Protein AF-I1MHX0-F1 (afdb_monomer_lite)

Organism: Glycine max (NCBI:txid3847)

Foldseek 3Di:
DQPPDDDDQDDDPDPVLVLLSVQLLQCLQVPPPRDGPDDDDPPPPCPRNVPSGDPVSSVVSNVNNVVVVCVPDPDPPVPVVVVVVVVVVVVVVVVVVVVVVVVVVVVVVDVVVPDPPPPPPPPDDDD

InterPro domains:
  IPR001471 AP2/ERF domain [PS51032] (1-39)
  IPR001471 AP2/ERF domain [SM00380] (1-45)
  IPR001471 AP2/ERF domain [cd00018] (3-41)
  IPR016177 DNA-binding domain superfamily [SSF54171] (3-41)
  IPR036955 AP2/ERF domain superfamily [G3DSA:3.30.730.10] (1-40)
  IPR050913 AP2/ERF ethylene-responsive transcription factor [PTHR31194] (3-83)

Structure (mmCIF, N/CA/C/O backbone):
data_AF-I1MHX0-F1
#
_entry.id   AF-I1MHX0-F1
#
loop_
_atom_site.group_PDB
_atom_site.id
_atom_site.type_symbol
_atom_site.label_atom_id
_atom_site.label_alt_id
_atom_site.label_comp_id
_atom_site.label_asym_id
_atom_site.label_entity_id
_atom_site.label_seq_id
_atom_site.pdbx_PDB_ins_code
_atom_site.Cartn_x
_atom_site.Cartn_y
_atom_site.Cartn_z
_atom_site.occupancy
_atom_site.B_iso_or_equiv
_atom_site.auth_seq_id
_atom_site.auth_comp_id
_atom_site.auth_asym_id
_atom_site.auth_atom_id
_atom_site.pdbx_PDB_model_num
ATOM 1 N N . MET A 1 1 ? 8.539 -11.868 6.112 1.00 42.06 1 MET A N 1
ATOM 2 C CA . MET A 1 1 ? 7.750 -12.382 4.972 1.00 42.06 1 MET A CA 1
ATOM 3 C C . MET A 1 1 ? 6.731 -11.334 4.558 1.00 42.06 1 MET A C 1
ATOM 5 O O . MET A 1 1 ? 5.841 -11.034 5.346 1.00 42.06 1 MET A O 1
ATOM 9 N N . CYS A 1 2 ? 6.868 -10.748 3.369 1.00 55.69 2 CYS A N 1
ATOM 10 C CA . CYS A 1 2 ? 5.842 -9.862 2.819 1.00 55.69 2 CYS A CA 1
ATOM 11 C C . CYS A 1 2 ? 4.598 -10.708 2.521 1.00 55.69 2 CYS A C 1
ATOM 13 O O . CYS A 1 2 ? 4.661 -11.619 1.696 1.00 55.69 2 CYS A O 1
ATOM 15 N N . LYS A 1 3 ? 3.488 -10.469 3.227 1.00 63.09 3 LYS A N 1
ATOM 16 C CA . LYS A 1 3 ? 2.222 -11.154 2.938 1.00 63.09 3 LYS A CA 1
ATOM 17 C C . LYS A 1 3 ? 1.798 -10.789 1.511 1.00 63.09 3 LYS A C 1
ATOM 19 O O . LYS A 1 3 ? 1.819 -9.611 1.154 1.00 63.09 3 LYS A O 1
ATOM 24 N N . LYS A 1 4 ? 1.433 -11.786 0.695 1.00 72.31 4 LYS A N 1
ATOM 25 C CA . LYS A 1 4 ? 0.895 -11.582 -0.660 1.00 72.31 4 LYS A CA 1
ATOM 26 C C . LYS A 1 4 ? -0.538 -11.061 -0.550 1.00 72.31 4 LYS A C 1
ATOM 28 O O . LYS A 1 4 ? -1.499 -11.799 -0.730 1.00 72.31 4 LYS A O 1
ATOM 33 N N . THR A 1 5 ? -0.666 -9.790 -0.201 1.00 78.56 5 THR A N 1
ATOM 34 C CA . THR A 1 5 ? -1.949 -9.096 -0.131 1.00 78.56 5 THR A CA 1
ATOM 35 C C . THR A 1 5 ? -2.168 -8.353 -1.439 1.00 78.56 5 THR A C 1
ATOM 37 O O . THR A 1 5 ? -1.287 -7.627 -1.899 1.00 78.56 5 THR A O 1
ATOM 40 N N . ARG A 1 6 ? -3.342 -8.530 -2.050 1.00 86.44 6 ARG A N 1
ATOM 41 C CA . ARG A 1 6 ? -3.751 -7.714 -3.194 1.00 86.44 6 ARG A CA 1
ATOM 42 C C . ARG A 1 6 ? -4.171 -6.340 -2.678 1.00 86.44 6 ARG A C 1
ATOM 44 O O . ARG A 1 6 ? -5.001 -6.254 -1.780 1.00 86.44 6 ARG A O 1
ATOM 51 N N . ILE A 1 7 ? -3.597 -5.287 -3.248 1.00 86.12 7 ILE A N 1
ATOM 52 C CA . ILE A 1 7 ? -3.922 -3.901 -2.913 1.00 86.12 7 ILE A CA 1
ATOM 53 C C . ILE A 1 7 ? -4.515 -3.259 -4.161 1.00 86.12 7 ILE A C 1
ATOM 55 O O . ILE A 1 7 ? -3.924 -3.336 -5.237 1.00 86.12 7 ILE A O 1
ATOM 59 N N . TRP A 1 8 ? -5.692 -2.656 -4.021 1.00 91.56 8 TRP A N 1
ATOM 60 C CA . TRP A 1 8 ? -6.288 -1.853 -5.080 1.00 91.56 8 TRP A CA 1
ATOM 61 C C . TRP A 1 8 ? -5.651 -0.461 -5.057 1.00 91.56 8 TRP A C 1
ATOM 63 O O . TRP A 1 8 ? -5.746 0.244 -4.052 1.00 91.56 8 TRP A O 1
ATOM 73 N N . LEU A 1 9 ? -4.937 -0.106 -6.128 1.00 89.69 9 LEU A N 1
ATOM 74 C CA . LEU A 1 9 ? -4.173 1.146 -6.209 1.00 89.69 9 LEU A CA 1
ATOM 75 C C . LEU A 1 9 ? -5.029 2.342 -6.649 1.00 89.69 9 LEU A C 1
ATOM 77 O O . LEU A 1 9 ? -4.658 3.481 -6.387 1.00 89.69 9 LEU A O 1
ATOM 81 N N . GLY A 1 10 ? -6.173 2.072 -7.279 1.00 88.94 10 GLY A N 1
ATOM 82 C CA . GLY A 1 10 ? -7.099 3.060 -7.822 1.00 88.94 10 GLY A CA 1
ATOM 83 C C . GLY A 1 10 ? -7.675 2.605 -9.163 1.00 88.94 10 GLY A C 1
ATOM 84 O O . GLY A 1 10 ? -7.329 1.539 -9.677 1.00 88.94 10 GLY A O 1
ATOM 85 N N . THR A 1 11 ? -8.541 3.435 -9.733 1.00 90.31 11 THR A N 1
ATOM 86 C CA . THR A 1 11 ? -8.983 3.367 -11.131 1.00 90.31 11 THR A CA 1
ATOM 87 C C . THR A 1 11 ? -8.276 4.451 -11.929 1.00 90.31 11 THR A C 1
ATOM 89 O O . THR A 1 11 ? -8.253 5.605 -11.504 1.00 90.31 11 THR A O 1
ATOM 92 N N . PHE A 1 12 ? -7.728 4.095 -13.087 1.00 89.00 12 PHE A N 1
ATOM 93 C CA . PHE A 1 12 ? -7.062 5.036 -13.982 1.00 89.00 12 PHE A CA 1
ATOM 94 C C . PHE A 1 12 ? -7.703 4.950 -15.361 1.00 89.00 12 PHE A C 1
ATOM 96 O O . PHE A 1 12 ? -7.929 3.851 -15.858 1.00 89.00 12 PHE A O 1
ATOM 103 N N . GLU A 1 13 ? -7.946 6.107 -15.970 1.00 89.81 13 GLU A N 1
ATOM 104 C CA . GLU A 1 13 ? -8.497 6.211 -17.329 1.00 89.81 13 GLU A CA 1
ATOM 105 C C . GLU A 1 13 ? -7.486 5.760 -18.396 1.00 89.81 13 GLU A C 1
ATOM 107 O O . GLU A 1 13 ? -7.847 5.321 -19.480 1.00 89.81 13 GLU A O 1
ATOM 112 N N . THR A 1 14 ? -6.190 5.855 -18.084 1.00 92.25 14 THR A N 1
ATOM 113 C CA . THR A 1 14 ? -5.095 5.543 -19.010 1.00 92.25 14 THR A CA 1
ATOM 114 C C . THR A 1 14 ? -4.258 4.370 -18.514 1.00 92.25 14 THR A C 1
ATOM 116 O O . THR A 1 14 ? -3.977 4.242 -17.316 1.00 92.25 14 THR A O 1
ATOM 119 N N . VAL A 1 15 ? -3.799 3.534 -19.450 1.00 91.69 15 VAL A N 1
ATOM 120 C CA . VAL A 1 15 ? -2.905 2.395 -19.173 1.00 91.69 15 VAL A CA 1
ATOM 121 C C . VAL A 1 15 ? -1.574 2.888 -18.605 1.00 91.69 15 VAL A C 1
ATOM 123 O O . VAL A 1 15 ? -1.026 2.309 -17.664 1.00 91.69 15 VAL A O 1
ATOM 126 N N . GLU A 1 16 ? -1.069 4.004 -19.123 1.00 88.69 16 GLU A N 1
ATOM 127 C CA . GLU A 1 16 ? 0.170 4.625 -18.672 1.00 88.69 16 GLU A CA 1
ATOM 128 C C . GLU A 1 16 ? 0.021 5.164 -17.247 1.00 88.69 16 GLU A C 1
ATOM 130 O O . GLU A 1 16 ? 0.941 5.035 -16.439 1.00 88.69 16 GLU A O 1
ATOM 135 N N . GLY A 1 17 ? -1.139 5.743 -16.917 1.00 88.44 17 GLY A N 1
ATOM 136 C CA . GLY A 1 17 ? -1.478 6.158 -15.557 1.00 88.44 17 GLY A CA 1
ATOM 137 C C . GLY A 1 17 ? -1.476 4.978 -14.587 1.00 88.44 17 GLY A C 1
ATOM 138 O O . GLY A 1 17 ? -0.773 5.023 -13.576 1.00 88.44 17 GLY A O 1
ATOM 139 N N . ALA A 1 18 ? -2.179 3.896 -14.939 1.00 91.69 18 ALA A N 1
ATOM 140 C CA . ALA A 1 18 ? -2.249 2.678 -14.131 1.00 91.69 18 ALA A CA 1
ATOM 141 C C . ALA A 1 18 ? -0.870 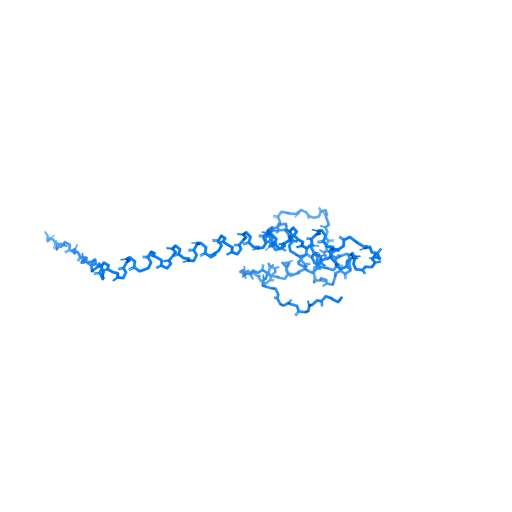2.051 -13.894 1.00 91.69 18 ALA A C 1
ATOM 143 O O . ALA A 1 18 ? -0.512 1.702 -12.768 1.00 91.69 18 ALA A O 1
ATOM 144 N N . THR A 1 19 ? -0.071 1.942 -14.954 1.00 91.38 19 THR A N 1
ATOM 145 C CA . THR A 1 19 ? 1.257 1.322 -14.894 1.00 91.38 19 THR A CA 1
ATOM 146 C C . THR A 1 19 ? 2.218 2.164 -14.050 1.00 91.38 19 THR A C 1
ATOM 148 O O . THR A 1 19 ? 2.963 1.621 -13.234 1.00 91.38 19 THR A O 1
ATOM 151 N N . ARG A 1 20 ? 2.163 3.500 -14.159 1.00 89.81 20 ARG A N 1
ATOM 152 C CA . ARG A 1 20 ? 2.964 4.397 -13.309 1.00 89.81 20 ARG A CA 1
ATOM 153 C C . ARG A 1 20 ? 2.570 4.310 -11.835 1.00 89.81 20 ARG A C 1
ATOM 155 O O . ARG A 1 20 ? 3.454 4.298 -10.983 1.00 89.81 20 ARG A O 1
ATOM 162 N N . ALA A 1 21 ? 1.275 4.209 -11.536 1.00 91.19 21 ALA A N 1
ATOM 163 C CA . ALA A 1 21 ? 0.788 4.052 -10.168 1.00 91.19 21 ALA A CA 1
ATOM 164 C C . ALA A 1 21 ? 1.259 2.728 -9.547 1.00 91.19 21 ALA A C 1
ATOM 166 O O . ALA A 1 21 ? 1.663 2.683 -8.384 1.00 91.19 21 ALA A O 1
ATOM 167 N N . TYR A 1 22 ? 1.264 1.653 -10.341 1.00 91.25 22 TYR A N 1
ATOM 168 C CA . TYR A 1 22 ? 1.840 0.373 -9.941 1.00 91.25 22 TYR A CA 1
ATOM 169 C C . TYR A 1 22 ? 3.335 0.490 -9.638 1.00 91.25 22 TYR A C 1
ATOM 171 O O . TYR A 1 22 ? 3.774 0.087 -8.563 1.00 91.25 22 TYR A O 1
ATOM 179 N N . ASP A 1 23 ? 4.113 1.093 -10.535 1.00 90.50 23 ASP A N 1
ATOM 180 C CA . ASP A 1 23 ? 5.552 1.272 -10.341 1.00 90.50 23 ASP A CA 1
ATOM 181 C C . ASP A 1 23 ? 5.879 2.115 -9.100 1.00 90.50 23 ASP A C 1
ATOM 183 O O . ASP A 1 23 ? 6.815 1.800 -8.362 1.00 90.50 23 ASP A O 1
ATOM 187 N N . GLU A 1 24 ? 5.098 3.167 -8.836 1.00 88.94 24 GLU A N 1
ATOM 188 C CA . GLU A 1 24 ? 5.201 3.956 -7.607 1.00 88.94 24 GLU A CA 1
ATOM 189 C C . GLU A 1 24 ? 4.929 3.098 -6.366 1.00 88.94 24 GLU A C 1
ATOM 191 O O . GLU A 1 24 ? 5.728 3.104 -5.425 1.00 88.94 24 GLU A O 1
ATOM 196 N N . ALA A 1 25 ? 3.863 2.294 -6.387 1.00 90.88 25 ALA A N 1
ATOM 197 C CA . ALA A 1 25 ? 3.521 1.413 -5.277 1.00 90.88 25 ALA A CA 1
ATOM 198 C 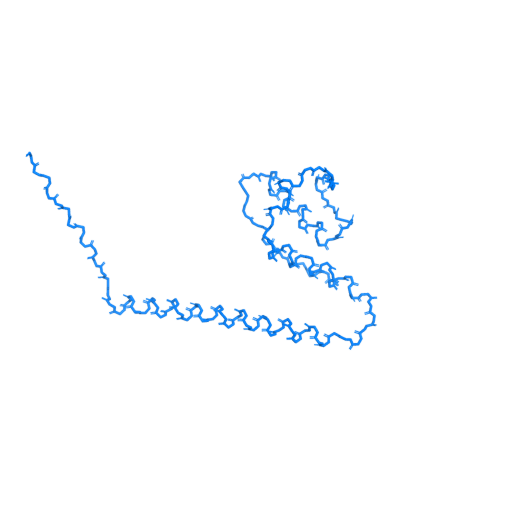C . ALA A 1 25 ? 4.615 0.368 -5.006 1.00 90.88 25 ALA A C 1
ATOM 200 O O . ALA A 1 25 ? 5.002 0.150 -3.854 1.00 90.88 25 ALA A O 1
ATOM 201 N N . VAL A 1 26 ? 5.157 -0.251 -6.059 1.00 88.56 26 VAL A N 1
ATOM 202 C CA . VAL A 1 26 ? 6.247 -1.231 -5.949 1.00 88.56 26 VAL A CA 1
ATOM 203 C C . VAL A 1 26 ? 7.512 -0.569 -5.406 1.00 88.56 26 VAL A C 1
ATOM 205 O O . VAL A 1 26 ? 8.176 -1.151 -4.549 1.00 88.56 26 VAL A O 1
ATOM 208 N N . ARG A 1 27 ? 7.829 0.662 -5.824 1.00 87.12 27 ARG A N 1
ATOM 209 C CA . ARG A 1 27 ? 8.966 1.433 -5.292 1.00 87.12 27 ARG A CA 1
ATOM 210 C C . ARG A 1 27 ? 8.822 1.725 -3.806 1.00 87.12 27 ARG A C 1
ATOM 212 O O . ARG A 1 27 ? 9.783 1.563 -3.061 1.00 87.12 27 ARG A O 1
ATOM 219 N N . LEU A 1 28 ? 7.620 2.084 -3.362 1.00 86.88 28 LEU A N 1
ATOM 220 C CA . LEU A 1 28 ? 7.335 2.308 -1.945 1.00 86.88 28 LEU A CA 1
ATOM 221 C C . LEU A 1 28 ? 7.439 1.022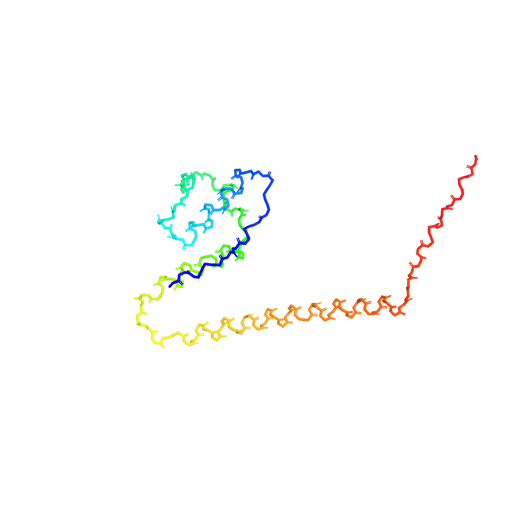 -1.117 1.00 86.88 28 LEU A C 1
ATOM 223 O O . LEU A 1 28 ? 7.869 1.088 0.029 1.00 86.88 28 LEU A O 1
ATOM 227 N N . MET A 1 29 ? 7.069 -0.135 -1.679 1.00 85.62 29 MET A N 1
ATOM 228 C CA . MET A 1 29 ? 7.103 -1.427 -0.980 1.00 85.62 29 MET A CA 1
ATOM 229 C C . MET A 1 29 ? 8.474 -2.115 -0.986 1.00 85.62 29 MET A C 1
ATOM 231 O O . MET A 1 29 ? 8.819 -2.789 -0.016 1.00 85.62 29 MET A O 1
ATOM 235 N N . CYS A 1 30 ? 9.226 -2.011 -2.082 1.00 84.00 30 CYS A N 1
ATOM 236 C CA . CYS A 1 30 ? 10.490 -2.724 -2.297 1.00 84.00 30 CYS A CA 1
ATOM 237 C C . CYS A 1 30 ? 11.728 -1.822 -2.170 1.00 84.00 30 CYS A C 1
ATOM 239 O O . CYS A 1 30 ? 12.853 -2.326 -2.179 1.00 84.00 30 CYS A O 1
ATOM 241 N N . GLY A 1 31 ? 11.540 -0.505 -2.067 1.00 79.56 31 GLY A N 1
ATOM 242 C CA . GLY A 1 31 ? 12.620 0.473 -2.034 1.00 79.56 31 GLY A CA 1
ATOM 243 C C . GLY A 1 31 ? 13.380 0.553 -3.360 1.00 79.56 31 GLY A C 1
ATOM 244 O O . GLY A 1 31 ? 12.815 0.407 -4.444 1.00 79.56 31 GLY A O 1
ATOM 245 N N . THR A 1 32 ? 14.696 0.750 -3.276 1.00 74.31 32 THR A N 1
ATOM 246 C CA . THR A 1 32 ? 15.605 0.890 -4.432 1.00 74.31 32 THR A CA 1
ATOM 247 C C . THR A 1 32 ? 15.725 -0.367 -5.296 1.00 74.31 32 THR A C 1
ATOM 249 O O . THR A 1 32 ? 16.232 -0.296 -6.409 1.00 74.31 32 THR A O 1
ATOM 252 N N . ARG A 1 33 ? 15.250 -1.521 -4.811 1.00 74.50 33 ARG A N 1
ATOM 253 C CA . ARG A 1 33 ? 15.276 -2.810 -5.526 1.00 74.50 33 ARG A CA 1
ATOM 254 C C . ARG A 1 33 ? 13.982 -3.105 -6.290 1.00 74.50 33 ARG A C 1
ATOM 256 O O . ARG A 1 33 ? 13.761 -4.237 -6.716 1.00 74.50 33 ARG A O 1
ATOM 263 N N . ALA A 1 34 ? 13.099 -2.120 -6.409 1.00 84.12 34 ALA A N 1
ATOM 264 C CA . ALA A 1 34 ? 11.834 -2.262 -7.105 1.00 84.12 34 ALA A CA 1
ATOM 265 C C . ALA A 1 34 ? 12.039 -2.567 -8.592 1.00 84.12 34 ALA A C 1
ATOM 267 O O . ALA A 1 34 ? 12.736 -1.845 -9.299 1.00 84.12 34 ALA A O 1
ATOM 268 N N . ARG A 1 35 ? 11.386 -3.629 -9.069 1.00 85.81 35 ARG A N 1
ATOM 269 C CA . ARG A 1 35 ? 11.303 -3.925 -10.498 1.00 85.81 35 ARG A CA 1
ATOM 270 C C . ARG A 1 35 ? 10.097 -3.187 -11.069 1.00 85.81 35 ARG A C 1
ATOM 272 O O . ARG A 1 35 ? 8.967 -3.620 -10.851 1.00 85.81 35 ARG A O 1
ATOM 279 N N . THR A 1 36 ? 10.361 -2.070 -11.737 1.00 88.94 36 THR A N 1
ATOM 280 C CA . THR A 1 36 ? 9.358 -1.188 -12.346 1.00 88.94 36 THR A CA 1
ATOM 281 C C . THR A 1 36 ? 9.423 -1.262 -13.869 1.00 88.94 36 THR A C 1
ATOM 283 O O . THR A 1 36 ? 10.441 -1.665 -14.432 1.00 88.94 36 THR A O 1
ATOM 286 N N . ASN A 1 37 ? 8.331 -0.891 -14.533 1.00 86.50 37 ASN A N 1
ATOM 287 C CA . ASN A 1 37 ? 8.248 -0.823 -15.992 1.00 86.50 37 ASN A CA 1
ATOM 288 C C . ASN A 1 37 ? 8.875 0.472 -16.540 1.00 86.50 37 ASN A C 1
ATOM 290 O O . ASN A 1 37 ? 9.426 0.473 -17.637 1.00 86.50 37 ASN A O 1
ATOM 294 N N . PHE A 1 38 ? 8.830 1.563 -15.771 1.00 83.62 38 PHE A N 1
ATOM 295 C CA . PHE A 1 38 ? 9.377 2.868 -16.141 1.00 83.62 38 PHE A CA 1
ATOM 296 C C . PHE A 1 38 ? 10.654 3.216 -15.361 1.00 83.62 38 PHE A C 1
ATOM 298 O O . PHE A 1 38 ? 10.782 2.849 -14.183 1.00 83.62 38 PHE A O 1
ATOM 305 N N . PRO A 1 39 ? 11.586 3.975 -15.975 1.00 79.50 39 PRO A N 1
ATOM 306 C CA . PRO A 1 39 ? 12.747 4.506 -15.275 1.00 79.50 39 PRO A CA 1
ATOM 307 C C . PRO A 1 39 ? 12.314 5.540 -14.230 1.00 79.50 39 PRO A C 1
ATOM 309 O O . PRO A 1 39 ? 11.506 6.429 -14.499 1.00 79.50 39 PRO A O 1
ATOM 312 N N . TYR A 1 40 ? 12.874 5.442 -13.026 1.00 72.19 40 TYR A N 1
ATOM 313 C CA . TYR A 1 40 ? 12.670 6.442 -11.985 1.00 72.19 40 TYR A CA 1
ATOM 314 C C . TYR A 1 40 ? 13.720 7.545 -12.117 1.00 72.19 40 TYR A C 1
ATOM 316 O O . TYR A 1 40 ? 14.903 7.300 -11.890 1.00 72.19 40 TYR A O 1
ATOM 324 N N . ASN A 1 41 ? 13.292 8.759 -12.463 1.00 67.81 41 ASN A N 1
ATOM 325 C CA . ASN A 1 41 ? 14.150 9.936 -12.427 1.00 67.81 41 ASN A CA 1
ATOM 326 C C . ASN A 1 41 ? 13.700 10.851 -11.272 1.00 67.81 41 ASN A C 1
ATOM 328 O O . ASN A 1 41 ? 12.660 11.496 -11.403 1.00 67.81 41 ASN A O 1
ATOM 332 N N . PRO A 1 42 ? 14.457 10.943 -10.161 1.00 66.00 42 PRO A N 1
ATOM 333 C CA . PRO A 1 42 ? 14.107 11.822 -9.040 1.00 66.00 42 PRO A CA 1
ATOM 334 C C . PRO A 1 42 ? 14.106 13.315 -9.419 1.00 66.00 42 PRO A C 1
ATOM 336 O O . PRO A 1 42 ? 13.482 14.117 -8.725 1.00 66.00 42 PRO A O 1
ATOM 339 N N . ASN A 1 43 ? 14.762 13.667 -10.531 1.00 61.78 43 ASN A N 1
ATOM 340 C CA . ASN A 1 43 ? 14.915 15.031 -11.034 1.00 61.78 43 ASN A CA 1
ATOM 341 C C . ASN A 1 43 ? 13.948 15.362 -12.185 1.00 61.78 43 ASN A C 1
ATOM 343 O O . ASN A 1 43 ? 13.847 16.524 -12.572 1.00 61.78 43 ASN A O 1
ATOM 347 N N . ALA A 1 44 ? 13.238 14.377 -12.752 1.00 57.84 44 ALA A N 1
ATOM 348 C CA . ALA A 1 44 ? 12.206 14.654 -13.747 1.00 57.84 44 ALA A CA 1
ATOM 349 C C . ALA A 1 44 ? 10.941 15.111 -13.019 1.00 57.84 44 ALA A C 1
ATOM 351 O O . ALA A 1 44 ? 10.372 14.351 -12.239 1.00 57.84 44 ALA A O 1
ATOM 352 N N . SER A 1 45 ? 10.535 16.358 -13.269 1.00 48.09 45 SER A N 1
ATOM 353 C CA . SER A 1 45 ? 9.319 17.027 -12.796 1.00 48.09 45 SER A CA 1
ATOM 354 C C . SER A 1 45 ? 8.288 16.095 -12.150 1.00 48.09 45 SER A C 1
ATOM 356 O O . SER A 1 45 ? 7.471 15.474 -12.829 1.00 48.09 45 SER A O 1
ATOM 358 N N . GLN A 1 46 ? 8.279 16.065 -10.814 1.00 55.84 46 GLN A N 1
ATOM 359 C CA . GLN A 1 46 ? 7.347 15.316 -9.956 1.00 55.84 46 GLN A CA 1
ATOM 360 C C . GLN A 1 46 ? 5.877 15.780 -10.072 1.00 55.84 46 GLN A C 1
ATOM 362 O O . GLN A 1 46 ? 5.069 15.523 -9.181 1.00 55.84 46 GLN A O 1
ATOM 367 N N . SER A 1 47 ? 5.510 16.472 -11.152 1.00 51.22 47 SER A N 1
ATOM 368 C CA . SER A 1 47 ? 4.208 17.118 -11.316 1.00 51.22 47 SER A CA 1
ATOM 369 C C . SER A 1 47 ? 3.065 16.107 -11.498 1.00 51.22 47 SER A C 1
ATOM 371 O O . SER A 1 47 ? 1.955 16.352 -11.032 1.00 51.22 47 SER A O 1
ATOM 373 N N . SER A 1 48 ? 3.335 14.935 -12.092 1.00 54.25 48 SER A N 1
ATOM 374 C CA . SER A 1 48 ? 2.328 13.878 -12.299 1.00 54.25 48 SER A CA 1
ATOM 375 C C . SER A 1 48 ? 2.530 12.623 -11.443 1.00 54.25 48 SER A C 1
ATOM 377 O O . SER A 1 48 ? 1.550 11.964 -11.107 1.00 54.25 48 SER A O 1
ATOM 379 N N . SER A 1 49 ? 3.767 12.287 -11.052 1.00 55.00 49 SER A N 1
ATOM 380 C CA . SER A 1 49 ? 4.043 11.037 -10.323 1.00 55.00 49 SER A CA 1
ATOM 381 C C . SER A 1 49 ? 3.729 11.099 -8.829 1.00 55.00 49 SER A C 1
ATOM 383 O O . SER A 1 49 ? 3.504 10.051 -8.252 1.00 55.00 49 SER A O 1
ATOM 385 N N . SER A 1 50 ? 3.716 12.273 -8.194 1.00 55.31 50 SER A N 1
ATOM 386 C CA . SER A 1 50 ? 3.499 12.399 -6.739 1.00 55.31 50 SER A CA 1
ATOM 387 C C . SER A 1 50 ? 2.021 12.333 -6.317 1.00 55.31 50 SER A C 1
ATOM 389 O O . SER A 1 50 ? 1.699 12.511 -5.143 1.00 55.31 50 SER A O 1
ATOM 391 N N . LYS A 1 51 ? 1.108 12.105 -7.273 1.00 68.62 51 LYS A N 1
ATOM 392 C CA . LYS A 1 51 ? -0.349 12.173 -7.071 1.00 68.62 51 LYS A CA 1
ATOM 393 C C . LYS A 1 51 ? -1.111 10.942 -7.568 1.00 68.62 51 LYS A C 1
ATOM 395 O O . LYS A 1 51 ? -2.337 10.980 -7.599 1.00 68.62 51 LYS A O 1
ATOM 400 N N . LEU A 1 52 ? -0.430 9.872 -7.987 1.00 78.25 52 LEU A N 1
ATOM 401 C CA . LEU A 1 52 ? -1.130 8.699 -8.527 1.00 78.25 52 LEU A CA 1
ATOM 402 C C . LEU A 1 52 ? -1.755 7.847 -7.420 1.00 78.25 52 LEU A C 1
ATOM 404 O O . LEU A 1 52 ? -2.809 7.252 -7.626 1.00 78.25 52 LEU A O 1
ATOM 408 N N . LEU A 1 53 ? -1.131 7.814 -6.241 1.00 85.06 53 LEU A N 1
ATOM 409 C CA . LEU A 1 53 ? -1.627 7.099 -5.071 1.00 85.06 53 LEU A CA 1
ATOM 410 C C . LEU A 1 53 ? -2.099 8.083 -3.997 1.00 85.06 53 LEU A C 1
ATOM 412 O O . LEU A 1 53 ? -1.487 9.126 -3.764 1.00 85.06 53 LEU A O 1
ATOM 416 N N . SER A 1 54 ? -3.179 7.739 -3.292 1.00 87.69 54 SER A N 1
ATOM 417 C CA . SER A 1 54 ? -3.636 8.547 -2.157 1.00 87.69 54 SER A CA 1
ATOM 418 C C . SER A 1 54 ? -2.587 8.564 -1.041 1.00 87.69 54 SER A C 1
ATOM 420 O O . SER A 1 54 ? -1.929 7.557 -0.776 1.00 87.69 54 SER A O 1
ATOM 422 N N . ALA A 1 55 ? -2.481 9.674 -0.305 1.00 87.06 55 ALA A N 1
ATOM 423 C CA . ALA A 1 55 ? -1.536 9.798 0.811 1.00 87.06 55 ALA A CA 1
ATOM 424 C C . ALA A 1 55 ? -1.679 8.661 1.844 1.00 87.06 55 ALA A C 1
ATOM 426 O O . ALA A 1 55 ? -0.694 8.176 2.401 1.00 87.06 55 ALA A O 1
ATOM 427 N N . THR A 1 56 ? -2.911 8.182 2.058 1.00 87.31 56 THR A N 1
ATOM 428 C CA . THR A 1 56 ? -3.188 7.043 2.945 1.00 87.31 56 THR A CA 1
ATOM 429 C C . THR A 1 56 ? -2.582 5.751 2.408 1.00 87.31 56 THR A C 1
ATOM 431 O O . THR A 1 56 ? -2.005 4.976 3.175 1.00 87.31 56 THR A O 1
ATOM 434 N N . LEU A 1 57 ? -2.709 5.504 1.104 1.00 88.88 57 LEU A N 1
ATOM 435 C CA . LEU A 1 57 ? -2.136 4.332 0.461 1.00 88.88 57 LEU A CA 1
ATOM 436 C C . LEU A 1 57 ? -0.606 4.396 0.486 1.00 88.88 57 LEU A C 1
ATOM 438 O O . LEU A 1 57 ? 0.023 3.454 0.961 1.00 88.88 57 LEU A O 1
ATOM 442 N N . THR A 1 58 ? -0.018 5.529 0.103 1.00 88.88 58 THR A N 1
ATOM 443 C CA . THR A 1 58 ? 1.431 5.769 0.174 1.00 88.88 58 THR A CA 1
ATOM 444 C C . THR A 1 58 ? 1.979 5.508 1.577 1.00 88.88 58 THR A C 1
ATOM 446 O O . THR A 1 58 ? 2.942 4.757 1.742 1.00 88.88 58 THR A O 1
ATOM 449 N N . ALA A 1 59 ? 1.314 6.030 2.613 1.00 88.69 59 ALA A N 1
ATOM 450 C CA . ALA A 1 59 ? 1.704 5.801 4.001 1.00 88.69 59 ALA A CA 1
ATOM 451 C C . ALA A 1 59 ? 1.610 4.320 4.409 1.00 88.69 59 ALA A C 1
ATOM 453 O O . ALA A 1 59 ? 2.494 3.819 5.106 1.00 88.69 59 ALA A O 1
ATOM 454 N N . LYS A 1 60 ? 0.571 3.595 3.969 1.00 89.31 60 LYS A N 1
ATOM 455 C CA . LYS A 1 60 ? 0.433 2.149 4.220 1.00 89.31 60 LYS A CA 1
ATOM 456 C C . LYS A 1 60 ? 1.567 1.354 3.569 1.00 89.31 60 LYS A C 1
ATOM 458 O O . LYS A 1 60 ? 2.178 0.526 4.238 1.00 89.31 60 LYS A O 1
ATOM 463 N N . LEU A 1 61 ? 1.873 1.628 2.300 1.00 88.94 61 LEU A N 1
ATOM 464 C CA . LEU A 1 61 ? 2.941 0.944 1.563 1.00 88.94 61 LEU A CA 1
ATOM 465 C C . LEU A 1 61 ? 4.310 1.204 2.203 1.00 88.94 61 LEU A C 1
ATOM 467 O O . LEU A 1 61 ? 5.069 0.264 2.441 1.00 88.94 61 LEU A O 1
ATOM 471 N N . HIS A 1 62 ? 4.579 2.456 2.579 1.00 87.31 62 HIS A N 1
ATOM 472 C CA . HIS A 1 62 ? 5.805 2.832 3.275 1.00 87.31 62 HIS A CA 1
ATOM 473 C C . HIS A 1 62 ? 5.933 2.142 4.642 1.00 87.31 62 HIS A C 1
ATOM 475 O O . HIS A 1 62 ? 6.998 1.623 4.976 1.00 87.31 62 HIS A O 1
ATOM 481 N N . ARG A 1 63 ? 4.841 2.056 5.419 1.00 84.31 63 ARG A N 1
ATOM 482 C CA . ARG A 1 63 ? 4.823 1.284 6.674 1.00 84.31 63 ARG A CA 1
ATOM 483 C C . ARG A 1 63 ? 5.162 -0.186 6.440 1.00 84.31 63 ARG A C 1
ATOM 485 O O . ARG A 1 63 ? 5.941 -0.741 7.207 1.00 84.31 63 ARG A O 1
ATOM 492 N N . CYS A 1 64 ? 4.646 -0.809 5.380 1.00 82.62 64 CYS A N 1
ATOM 493 C CA . CYS A 1 64 ? 4.988 -2.194 5.042 1.00 82.62 64 CYS A CA 1
ATOM 494 C C . CYS A 1 64 ? 6.477 -2.370 4.711 1.00 82.62 64 CYS A C 1
ATOM 496 O O . CYS A 1 64 ? 7.091 -3.341 5.167 1.00 82.62 64 CYS A O 1
ATOM 498 N N . TYR A 1 65 ? 7.068 -1.437 3.963 1.00 84.50 65 TYR A N 1
ATOM 499 C CA . TYR A 1 65 ? 8.502 -1.450 3.673 1.00 84.50 65 TYR A CA 1
ATOM 500 C C . TYR A 1 65 ? 9.332 -1.290 4.953 1.00 84.50 65 TYR A C 1
ATOM 502 O O . TYR A 1 65 ? 10.162 -2.145 5.263 1.00 84.50 65 TYR A O 1
ATOM 510 N N . MET A 1 66 ? 9.025 -0.283 5.776 1.00 82.25 66 MET A N 1
ATOM 511 C CA . MET A 1 66 ? 9.716 -0.045 7.049 1.00 82.25 66 MET A CA 1
ATOM 512 C C . MET A 1 66 ? 9.559 -1.203 8.041 1.00 82.25 66 MET A C 1
ATOM 514 O O . MET A 1 66 ? 10.528 -1.590 8.690 1.00 82.25 66 MET A O 1
ATOM 518 N N . ALA A 1 67 ? 8.374 -1.808 8.137 1.00 82.19 67 ALA A N 1
ATOM 519 C CA . ALA A 1 67 ? 8.144 -2.985 8.971 1.00 82.19 67 ALA A CA 1
ATOM 520 C C . ALA A 1 67 ? 8.960 -4.196 8.494 1.00 82.19 67 ALA A C 1
ATOM 522 O O . ALA A 1 67 ? 9.404 -4.999 9.313 1.00 82.19 67 ALA A O 1
ATOM 523 N N . SER A 1 68 ? 9.190 -4.319 7.184 1.00 76.00 68 SER A N 1
ATOM 524 C CA . SER A 1 68 ? 10.032 -5.377 6.617 1.00 76.00 68 SER A CA 1
ATOM 525 C C . SER A 1 68 ? 11.509 -5.176 6.962 1.00 76.00 68 SER A C 1
ATOM 527 O O . SER A 1 68 ? 12.188 -6.153 7.269 1.00 76.00 68 SER A O 1
ATOM 529 N N . LEU A 1 69 ? 11.984 -3.924 6.995 1.00 76.50 69 LEU A N 1
ATOM 530 C CA . LEU A 1 69 ? 13.346 -3.577 7.423 1.00 76.50 69 LEU A CA 1
ATOM 531 C C . LEU A 1 69 ? 13.558 -3.755 8.936 1.00 76.50 69 LEU A C 1
ATOM 533 O O . LEU A 1 69 ? 14.629 -4.161 9.369 1.00 76.50 69 LEU A O 1
ATOM 537 N N . GLN A 1 70 ? 12.545 -3.482 9.761 1.00 71.88 70 GLN A N 1
ATOM 538 C CA . GLN A 1 70 ? 12.656 -3.603 11.223 1.00 71.88 70 GLN A CA 1
ATOM 539 C C . GLN A 1 70 ? 12.692 -5.056 11.722 1.00 71.88 70 GLN A C 1
ATOM 541 O O . GLN A 1 70 ? 13.169 -5.309 12.826 1.00 71.88 70 GLN A O 1
ATOM 546 N N . MET A 1 71 ? 12.248 -6.029 10.917 1.00 57.84 71 MET A N 1
ATOM 547 C CA . MET A 1 71 ? 12.291 -7.455 11.278 1.00 57.84 71 MET A CA 1
ATOM 548 C C . MET A 1 71 ? 13.721 -8.014 11.370 1.00 57.84 71 MET A C 1
ATOM 550 O O . MET A 1 71 ? 13.901 -9.105 11.901 1.00 57.84 71 MET A O 1
ATOM 554 N N . THR A 1 72 ? 14.734 -7.289 10.881 1.00 58.19 72 THR A N 1
ATOM 555 C CA . THR A 1 72 ? 16.146 -7.699 10.955 1.00 58.19 72 THR A CA 1
ATOM 556 C C . THR A 1 72 ? 16.877 -7.150 12.184 1.00 58.19 72 THR A C 1
ATOM 558 O O . THR A 1 72 ? 18.093 -7.293 12.277 1.00 58.19 72 THR A O 1
ATOM 561 N N . ARG A 1 73 ? 16.173 -6.521 13.138 1.00 55.47 73 ARG A N 1
ATOM 562 C CA . ARG A 1 73 ? 16.750 -6.074 14.416 1.00 55.47 73 ARG A CA 1
ATOM 563 C C . ARG A 1 73 ? 16.173 -6.894 15.579 1.00 55.47 73 ARG A C 1
ATOM 565 O O . ARG A 1 73 ? 14.952 -6.913 15.741 1.00 55.47 73 ARG A O 1
ATOM 572 N N . PRO A 1 74 ? 17.004 -7.538 16.422 1.00 45.28 74 PRO A N 1
ATOM 573 C CA . PRO A 1 74 ? 16.527 -8.125 17.665 1.00 45.28 74 PRO A CA 1
ATOM 574 C C . PRO A 1 74 ? 16.245 -6.961 18.617 1.00 45.28 74 PRO A C 1
ATOM 576 O O . PRO A 1 74 ? 17.168 -6.308 19.097 1.00 45.28 74 PRO A O 1
ATOM 579 N N . SER A 1 75 ? 14.983 -6.594 18.834 1.00 51.59 75 SER A N 1
ATOM 580 C CA . SER A 1 75 ? 14.674 -5.530 19.793 1.00 51.59 75 SER A CA 1
ATOM 581 C C . SER A 1 75 ? 13.345 -5.745 20.498 1.00 51.59 75 SER A C 1
ATOM 583 O O . SER A 1 75 ? 12.266 -5.767 19.910 1.00 51.59 75 SER A O 1
ATOM 585 N N . ILE A 1 76 ? 13.497 -5.861 21.811 1.00 55.66 76 ILE A N 1
ATOM 586 C CA . ILE A 1 76 ? 12.567 -6.120 22.914 1.00 55.66 76 ILE A CA 1
ATOM 587 C C . ILE A 1 76 ? 11.451 -5.048 23.051 1.00 55.66 76 ILE A C 1
ATOM 589 O O . ILE A 1 76 ? 10.698 -5.035 24.013 1.00 55.66 76 ILE A O 1
ATOM 593 N N . HIS A 1 77 ? 11.243 -4.177 22.056 1.00 52.31 77 HIS A N 1
ATOM 594 C CA . HIS A 1 77 ? 10.337 -3.019 22.139 1.00 52.31 77 HIS A CA 1
ATOM 595 C C . HIS A 1 77 ? 9.075 -3.118 21.252 1.00 52.31 77 HIS A C 1
ATOM 597 O O . HIS A 1 77 ? 8.386 -2.136 20.988 1.00 52.31 77 HIS A O 1
ATOM 603 N N . ARG A 1 78 ? 8.735 -4.322 20.773 1.00 49.62 78 ARG A N 1
ATOM 604 C CA . ARG A 1 78 ? 7.616 -4.558 19.835 1.00 49.62 78 ARG A CA 1
ATOM 605 C C . ARG A 1 78 ? 6.213 -4.461 20.459 1.00 49.62 78 ARG A C 1
ATOM 607 O O . ARG A 1 78 ? 5.223 -4.618 19.745 1.00 49.62 78 ARG A O 1
ATOM 614 N N . GLN A 1 79 ? 6.110 -4.277 21.772 1.00 49.38 79 GLN A N 1
ATOM 615 C CA . GLN A 1 79 ? 4.820 -4.205 22.466 1.00 49.38 79 GLN A CA 1
ATOM 616 C C . GLN A 1 79 ? 4.232 -2.786 22.476 1.00 49.38 79 GLN A C 1
ATOM 618 O O . GLN A 1 79 ? 3.031 -2.652 22.273 1.00 49.38 79 GLN A O 1
ATOM 623 N N . SER A 1 80 ? 5.059 -1.737 22.573 1.00 47.66 80 SER A N 1
ATOM 624 C CA . SER A 1 80 ? 4.573 -0.347 22.656 1.00 47.66 80 SER A CA 1
ATOM 625 C C . SER A 1 80 ? 3.931 0.141 21.345 1.00 47.66 80 SER A C 1
ATOM 627 O O . SER A 1 80 ? 2.844 0.713 21.334 1.00 47.66 80 SER A O 1
ATOM 629 N N . LEU A 1 81 ? 4.541 -0.192 20.200 1.00 49.66 81 LEU A N 1
ATOM 630 C CA . LEU A 1 81 ? 4.035 0.222 18.884 1.00 49.66 81 LEU A CA 1
ATOM 631 C C . LEU A 1 81 ? 2.722 -0.467 18.476 1.00 49.66 81 LEU A C 1
ATOM 633 O O . LEU A 1 81 ? 1.930 0.128 17.751 1.00 49.66 81 LEU A O 1
ATOM 637 N N . ARG A 1 82 ? 2.463 -1.694 18.952 1.00 49.16 82 ARG A N 1
ATOM 638 C CA . ARG A 1 82 ? 1.203 -2.393 18.648 1.00 49.16 82 ARG A CA 1
ATOM 639 C C . ARG A 1 82 ? 0.015 -1.809 19.391 1.00 49.16 82 ARG A C 1
ATOM 641 O O . ARG A 1 82 ? -1.046 -1.704 18.794 1.00 49.16 82 ARG A O 1
ATOM 648 N N . GLN A 1 83 ? 0.200 -1.389 20.641 1.00 50.47 83 GLN A N 1
ATOM 649 C CA . GLN A 1 83 ? -0.885 -0.789 21.419 1.00 50.47 83 GLN A CA 1
ATOM 650 C C . GLN A 1 83 ? -1.350 0.534 20.802 1.00 50.47 83 GLN A C 1
ATOM 652 O O . GLN A 1 83 ? -2.548 0.787 20.717 1.00 50.47 83 GLN A O 1
ATOM 657 N N . GLN A 1 84 ? -0.420 1.343 20.284 1.00 51.72 84 GLN A N 1
ATOM 658 C CA . GLN A 1 84 ? -0.769 2.615 19.654 1.00 51.72 84 GLN A CA 1
ATOM 659 C C . GLN A 1 84 ? -1.445 2.435 18.278 1.00 51.72 84 GLN A C 1
ATOM 661 O O . GLN A 1 84 ? -2.339 3.207 17.926 1.00 51.72 84 GLN A O 1
ATOM 666 N N . GLU A 1 85 ? -1.057 1.408 17.509 1.00 55.84 85 GLU A N 1
ATOM 667 C CA . GLU A 1 85 ? -1.740 1.033 16.262 1.00 55.84 85 GLU A CA 1
ATOM 668 C C . GLU A 1 85 ? -3.127 0.427 16.524 1.00 55.84 85 GLU A C 1
ATOM 670 O O . GLU A 1 85 ? -4.073 0.775 15.820 1.00 55.84 85 GLU A O 1
ATOM 675 N N . GLU A 1 86 ? -3.280 -0.414 17.551 1.00 60.25 86 GLU A N 1
ATOM 676 C CA . GLU A 1 86 ? -4.573 -0.984 17.951 1.00 60.25 86 GLU A CA 1
ATOM 677 C C . GLU A 1 86 ? -5.536 0.084 18.466 1.00 60.25 86 GLU A C 1
ATOM 679 O O . GLU A 1 86 ? -6.709 0.050 18.112 1.00 60.25 86 GLU A O 1
ATOM 684 N N . GLU A 1 87 ? -5.069 1.071 19.235 1.00 60.44 87 GLU A N 1
ATOM 685 C CA . GLU A 1 87 ? -5.926 2.159 19.715 1.00 60.44 87 GLU A CA 1
ATOM 686 C C . GLU A 1 87 ? -6.364 3.082 18.568 1.00 60.44 87 GLU A C 1
ATOM 688 O O . GLU A 1 87 ? -7.524 3.491 18.498 1.00 60.44 87 GLU A O 1
ATOM 693 N N . GLN A 1 88 ? -5.463 3.390 17.629 1.00 62.47 88 GLN A N 1
ATOM 694 C CA . GLN A 1 88 ? -5.812 4.118 16.406 1.00 62.47 88 GLN A CA 1
ATOM 695 C C . GLN A 1 88 ? -6.809 3.334 15.549 1.00 62.47 88 GLN A C 1
ATOM 697 O O . GLN A 1 88 ? -7.797 3.907 15.093 1.00 62.47 88 GLN A O 1
ATOM 702 N N . GLU A 1 89 ? -6.589 2.038 15.344 1.00 71.38 89 GLU A N 1
ATOM 703 C CA . GLU A 1 89 ? -7.493 1.185 14.572 1.00 71.38 89 GLU A CA 1
ATOM 704 C C . GLU A 1 89 ? -8.844 1.025 15.280 1.00 71.38 89 GLU A C 1
ATOM 706 O O . GLU A 1 89 ? -9.883 1.134 14.638 1.00 71.38 89 GLU A O 1
ATOM 711 N N . ALA A 1 90 ? -8.864 0.883 16.607 1.00 75.75 90 ALA A N 1
ATOM 712 C CA . ALA A 1 90 ? -10.084 0.856 17.407 1.00 75.75 90 ALA A CA 1
ATOM 713 C C . ALA A 1 90 ? -10.848 2.181 17.314 1.00 75.75 90 ALA A C 1
ATOM 715 O O . ALA A 1 90 ? -12.058 2.163 17.106 1.00 75.75 90 ALA A O 1
ATOM 716 N N . LYS A 1 91 ? -10.160 3.332 17.378 1.00 77.88 91 LYS A N 1
ATOM 717 C CA . LYS A 1 91 ? -10.769 4.656 17.157 1.00 77.88 91 LYS A CA 1
ATOM 718 C C . LYS A 1 91 ? -11.368 4.762 15.759 1.00 77.88 91 LYS A C 1
ATOM 720 O O . LYS A 1 91 ? -12.499 5.214 15.614 1.00 77.88 91 LYS A O 1
ATOM 725 N N . ARG A 1 92 ? -10.649 4.312 14.728 1.00 78.19 92 ARG A N 1
ATOM 726 C CA . ARG A 1 92 ? -11.137 4.304 13.338 1.00 78.19 92 ARG A CA 1
ATOM 727 C C . ARG A 1 92 ? -12.349 3.393 13.171 1.00 78.19 92 ARG A C 1
ATOM 729 O O . ARG A 1 92 ? -13.337 3.814 12.577 1.00 78.19 92 ARG A O 1
ATOM 736 N N . ASN A 1 93 ? -12.294 2.190 13.731 1.00 79.38 93 ASN A N 1
ATOM 737 C CA . ASN A 1 93 ? -13.387 1.223 13.705 1.00 79.38 93 ASN A CA 1
ATOM 738 C C . ASN A 1 93 ? -14.602 1.730 14.484 1.00 79.38 93 ASN A C 1
ATOM 740 O O . ASN A 1 93 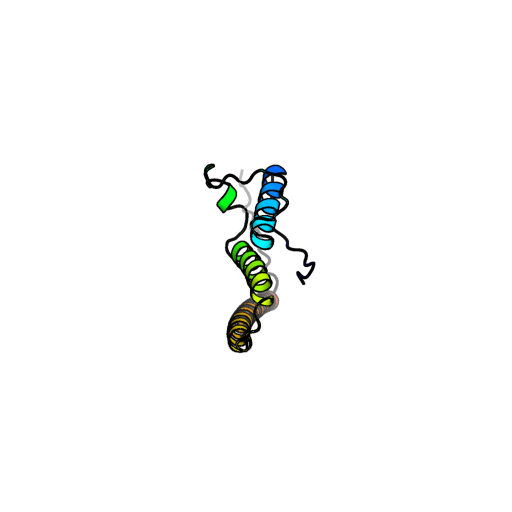? -15.727 1.548 14.033 1.00 79.38 93 ASN A O 1
ATOM 744 N N . TRP A 1 94 ? -14.392 2.421 15.606 1.00 74.62 94 TRP A N 1
ATOM 745 C CA . TRP A 1 94 ? -15.457 3.066 16.369 1.00 74.62 94 TRP A CA 1
ATOM 746 C C . TRP A 1 94 ? -16.114 4.204 15.583 1.00 74.62 94 TRP A C 1
ATOM 748 O O . TRP A 1 94 ? -17.338 4.263 15.512 1.00 74.62 94 TRP A O 1
ATOM 758 N N . VAL A 1 95 ? -15.327 5.060 14.920 1.00 83.44 95 VAL A N 1
ATOM 759 C CA . VAL A 1 95 ? -15.855 6.110 14.032 1.00 83.44 95 VAL A CA 1
ATOM 760 C C . VAL A 1 95 ? -16.642 5.498 12.872 1.00 83.44 95 VAL A C 1
ATOM 762 O O . VAL A 1 95 ? -17.755 5.936 12.602 1.00 83.44 95 VAL A O 1
ATOM 765 N N . PHE A 1 96 ? -16.105 4.465 12.216 1.00 85.69 96 PHE A N 1
ATOM 766 C CA . PHE A 1 96 ? -16.793 3.773 11.125 1.00 85.69 96 PHE A CA 1
ATOM 767 C C . PHE A 1 96 ? -18.099 3.128 11.597 1.00 85.69 96 PHE A C 1
ATOM 769 O O . PHE A 1 96 ? -19.118 3.256 10.925 1.00 85.69 96 PHE A O 1
ATOM 776 N N . LYS A 1 97 ? -18.091 2.498 12.779 1.00 85.94 97 LYS A N 1
ATOM 777 C CA . LYS A 1 97 ? -19.293 1.950 13.410 1.00 85.94 97 LYS A CA 1
ATOM 778 C C . LYS A 1 97 ? -20.323 3.044 13.690 1.00 85.94 97 LYS A C 1
ATOM 780 O O . LYS A 1 97 ? -21.460 2.887 13.286 1.00 85.94 97 LYS A O 1
ATOM 785 N N . LYS A 1 98 ? -19.921 4.183 14.262 1.00 87.31 98 LYS A N 1
ATOM 786 C CA . LYS A 1 98 ? -20.825 5.315 14.519 1.00 87.31 98 LYS A CA 1
ATOM 787 C C . LYS A 1 98 ? -21.445 5.879 13.236 1.00 87.31 98 LYS A C 1
ATOM 789 O O . LYS A 1 98 ? -22.622 6.212 13.231 1.00 87.31 98 LYS A O 1
ATOM 794 N N . VAL A 1 99 ? -20.664 5.985 12.157 1.00 90.19 99 VAL A N 1
ATOM 795 C CA . VAL A 1 99 ? -21.177 6.410 10.843 1.00 90.19 99 VAL A CA 1
ATOM 796 C C . VAL A 1 99 ? -22.163 5.385 10.299 1.00 90.19 99 VAL A C 1
ATOM 798 O O . VAL A 1 99 ? -23.230 5.775 9.840 1.00 90.19 99 VAL A O 1
ATOM 801 N N . LYS A 1 100 ? -21.832 4.091 10.381 1.00 87.75 100 LYS A N 1
ATOM 802 C CA . LYS A 1 100 ? -22.742 3.021 9.975 1.00 87.75 100 LYS A CA 1
ATOM 803 C C . LYS A 1 100 ? -24.050 3.102 10.763 1.00 87.75 100 LYS A C 1
ATOM 805 O O . LYS A 1 100 ? -25.093 3.212 10.142 1.00 87.75 100 LYS A O 1
ATOM 810 N N . ASP A 1 101 ? -23.984 3.131 12.090 1.00 89.62 101 ASP A N 1
ATOM 811 C CA . ASP A 1 101 ? -25.159 3.189 12.964 1.00 89.62 101 ASP A CA 1
ATOM 812 C C . ASP A 1 101 ? -26.023 4.433 12.660 1.00 89.62 101 ASP A C 1
ATOM 814 O O . ASP A 1 101 ? -27.245 4.343 12.623 1.00 89.62 101 ASP A O 1
ATOM 818 N N . HIS A 1 102 ? -25.403 5.582 12.360 1.00 90.62 102 HIS A N 1
ATOM 819 C CA . HIS A 1 102 ? -26.132 6.790 11.962 1.00 90.62 102 HIS A CA 1
ATOM 820 C C . HIS A 1 102 ? -26.817 6.663 10.592 1.00 90.62 102 HIS A C 1
ATOM 822 O O . HIS A 1 102 ? -27.937 7.138 10.424 1.00 90.62 102 HIS A O 1
ATOM 828 N N . ILE A 1 103 ? -26.163 6.023 9.617 1.00 90.19 103 ILE A N 1
ATOM 829 C CA . ILE A 1 103 ? -26.766 5.742 8.308 1.00 90.19 103 ILE A CA 1
ATOM 830 C C . ILE A 1 103 ? -27.962 4.802 8.472 1.00 90.19 103 ILE A C 1
ATOM 832 O O . ILE A 1 103 ? -29.012 5.081 7.905 1.00 90.19 103 ILE A O 1
ATOM 836 N N . GLU A 1 104 ? -27.825 3.728 9.254 1.00 91.00 104 GLU A N 1
ATOM 837 C CA . GLU A 1 104 ? -28.922 2.784 9.513 1.00 91.00 104 GLU A CA 1
ATOM 838 C C . GLU A 1 104 ? -30.110 3.495 10.173 1.00 91.00 104 GLU A C 1
ATOM 840 O O . GLU A 1 104 ? -31.238 3.343 9.716 1.00 91.00 104 GLU A O 1
ATOM 845 N N . GLN A 1 105 ? -29.863 4.362 11.162 1.00 90.56 105 GLN A N 1
ATOM 846 C CA . GLN A 1 105 ? -30.924 5.157 11.787 1.00 90.56 105 GLN A CA 1
ATOM 847 C C . GLN A 1 105 ? -31.625 6.082 10.776 1.00 90.56 105 GLN A C 1
ATOM 849 O O . GLN A 1 105 ? -32.848 6.179 10.769 1.00 90.56 105 GLN A O 1
ATOM 854 N N . MET A 1 106 ? -30.868 6.735 9.888 1.00 88.62 106 MET A N 1
ATOM 855 C CA . MET A 1 106 ? -31.444 7.588 8.844 1.00 88.62 106 MET A CA 1
ATOM 856 C C . MET A 1 106 ? -32.304 6.779 7.861 1.00 88.62 106 MET A C 1
ATOM 858 O O . MET A 1 106 ? -33.348 7.254 7.418 1.00 88.62 106 MET A O 1
ATOM 862 N N . ILE A 1 107 ? -31.892 5.550 7.533 1.00 88.12 107 ILE A N 1
ATOM 863 C CA . ILE A 1 107 ? -32.686 4.631 6.710 1.00 88.12 107 ILE A CA 1
ATOM 864 C C . ILE A 1 107 ? -33.964 4.219 7.456 1.00 88.12 107 ILE A C 1
ATOM 866 O O . ILE A 1 107 ? -35.039 4.278 6.868 1.00 88.12 107 ILE A O 1
ATOM 870 N N . GLU A 1 108 ? -33.879 3.841 8.734 1.00 87.38 108 GLU A N 1
ATOM 871 C CA . GLU A 1 108 ? -35.040 3.460 9.551 1.00 87.38 108 GLU A CA 1
ATOM 872 C C . GLU A 1 108 ? -36.062 4.595 9.678 1.00 87.38 108 GLU A C 1
ATOM 874 O O . GLU A 1 108 ? -37.256 4.358 9.504 1.00 87.38 108 GLU A O 1
ATOM 879 N N . GLU A 1 109 ? -35.612 5.830 9.912 1.00 85.88 109 GLU A N 1
ATOM 880 C CA . GLU A 1 109 ? -36.486 7.005 9.951 1.00 85.88 109 GLU A CA 1
ATOM 881 C C . GLU A 1 109 ? -37.204 7.199 8.608 1.00 85.88 109 GLU A C 1
ATOM 883 O O . GLU A 1 109 ? -38.428 7.333 8.576 1.00 85.88 109 GLU A O 1
ATOM 888 N N . LEU A 1 110 ? -36.479 7.136 7.485 1.00 83.56 110 LEU A N 1
ATOM 889 C CA . LEU A 1 110 ? -37.073 7.260 6.149 1.00 83.56 110 LEU A CA 1
ATOM 890 C C . LEU A 1 110 ? -38.075 6.141 5.839 1.00 83.56 110 LEU A C 1
ATOM 892 O O . LEU A 1 110 ? -39.115 6.401 5.236 1.00 83.56 110 LEU A O 1
ATOM 896 N N . LEU A 1 111 ? -37.791 4.908 6.263 1.00 81.62 111 LEU A N 1
ATOM 897 C CA . LEU A 1 111 ? -38.712 3.781 6.106 1.00 81.62 111 LEU A CA 1
ATOM 898 C C . LEU A 1 111 ? -39.944 3.918 7.011 1.00 81.62 111 LEU A C 1
ATOM 900 O O . LEU A 1 111 ? -41.040 3.541 6.598 1.00 81.62 111 LEU A O 1
ATOM 904 N N . HIS A 1 112 ? -39.792 4.486 8.212 1.00 76.50 112 HIS A N 1
ATOM 905 C CA . HIS A 1 112 ? -40.894 4.727 9.143 1.00 76.50 112 HIS A CA 1
ATOM 906 C C . HIS A 1 112 ? -41.864 5.803 8.636 1.00 76.50 112 HIS A C 1
ATOM 908 O O . HIS A 1 112 ? -43.074 5.668 8.814 1.00 76.50 112 HIS A O 1
ATOM 914 N N . TYR A 1 113 ? -41.366 6.849 7.968 1.00 64.94 113 TYR A N 1
ATOM 915 C CA . TYR A 1 113 ? -42.222 7.888 7.378 1.00 64.94 113 TYR A CA 1
ATOM 916 C C . TYR A 1 113 ? -42.933 7.457 6.085 1.00 64.94 113 TYR A C 1
ATOM 918 O O . TYR A 1 113 ? -43.808 8.184 5.614 1.00 64.94 113 TYR A O 1
ATOM 926 N N . GLY A 1 114 ? -42.635 6.262 5.559 1.00 63.88 114 GLY A N 1
ATOM 927 C CA . GLY A 1 114 ? -43.238 5.739 4.335 1.00 63.88 114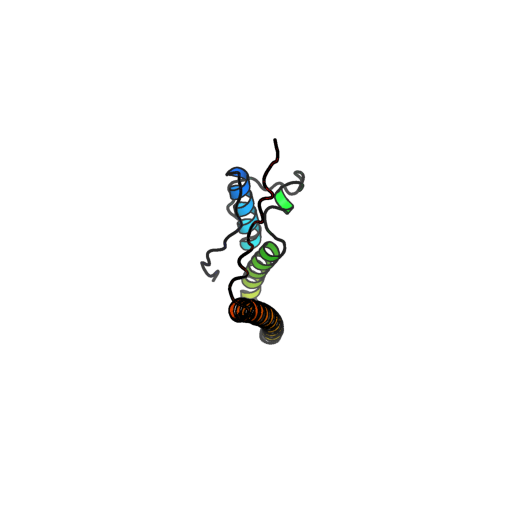 GLY A CA 1
ATOM 928 C C . GLY A 1 114 ? -42.806 6.517 3.088 1.00 63.88 114 GLY A C 1
ATOM 929 O O . GLY A 1 114 ? -42.340 7.651 3.166 1.00 63.88 114 GLY A O 1
ATOM 930 N N . SER A 1 115 ? -42.927 5.890 1.915 1.00 64.44 115 SER A N 1
ATOM 931 C CA . SER A 1 115 ? -42.606 6.501 0.621 1.00 64.44 115 SER A CA 1
ATOM 932 C C . SER A 1 115 ? -43.204 7.905 0.510 1.00 64.44 115 SER A C 1
ATOM 934 O O . SER A 1 115 ? -44.419 8.061 0.384 1.00 64.44 115 SER A O 1
ATOM 936 N N . ILE A 1 116 ? -42.355 8.936 0.524 1.00 60.88 116 ILE A N 1
ATOM 937 C CA . ILE A 1 116 ? -42.755 10.266 0.073 1.00 60.88 116 ILE A CA 1
ATOM 938 C C . ILE A 1 116 ? -42.893 10.136 -1.442 1.00 60.88 116 ILE A C 1
ATOM 940 O O . ILE A 1 116 ? -41.927 10.292 -2.188 1.00 60.88 116 ILE A O 1
ATOM 944 N N . GLU A 1 117 ? -44.089 9.769 -1.892 1.00 59.44 117 GLU A N 1
ATOM 945 C CA . GLU A 1 117 ? -44.506 9.909 -3.279 1.00 59.44 117 GLU A CA 1
ATOM 946 C C . GLU A 1 117 ? -44.358 11.399 -3.622 1.00 59.44 117 GLU A C 1
ATOM 948 O O . GLU A 1 117 ? -45.228 12.219 -3.321 1.00 59.44 117 GLU A O 1
ATOM 953 N N . LEU A 1 118 ? -43.219 11.789 -4.204 1.00 57.59 118 LEU A N 1
ATOM 954 C CA . LEU A 1 118 ? -43.076 13.077 -4.870 1.00 57.59 118 LEU A CA 1
ATOM 955 C C . LEU A 1 118 ? -43.997 13.026 -6.088 1.00 57.59 118 LEU A C 1
ATOM 957 O O . LEU A 1 118 ? -43.566 12.710 -7.198 1.00 57.59 118 LEU A O 1
ATOM 961 N N . CYS A 1 119 ? -45.283 13.314 -5.873 1.00 51.56 119 CYS A N 1
ATOM 962 C CA . CYS A 1 119 ? -46.188 13.672 -6.948 1.00 51.56 119 CYS A CA 1
ATOM 963 C C . CYS A 1 119 ? -45.529 14.836 -7.682 1.00 51.56 119 CYS A C 1
ATOM 965 O O . CYS A 1 119 ? -45.523 15.971 -7.202 1.00 51.56 119 CYS A O 1
ATOM 967 N N . SER A 1 120 ? -44.941 14.543 -8.839 1.00 61.19 120 SER A N 1
ATOM 968 C CA . SER A 1 120 ? -44.622 15.565 -9.818 1.00 61.19 120 SER A CA 1
ATOM 969 C C . SER A 1 120 ? -45.957 16.173 -10.220 1.00 61.19 120 SER A C 1
ATOM 971 O O . SER A 1 120 ? -46.670 15.641 -11.067 1.00 61.19 120 SER A O 1
ATOM 973 N N . VAL A 1 121 ? -46.326 17.268 -9.557 1.00 56.66 121 VAL A N 1
ATOM 974 C CA . VAL A 1 121 ? -47.326 18.197 -10.063 1.00 56.66 121 VAL A CA 1
ATOM 975 C C . VAL A 1 121 ? -46.704 18.771 -11.325 1.00 56.66 121 VAL A C 1
ATOM 977 O O . VAL A 1 121 ? -45.936 19.725 -11.278 1.00 56.66 121 VAL A O 1
ATOM 980 N N . ILE A 1 122 ? -46.955 18.111 -12.452 1.00 63.50 122 ILE A N 1
ATOM 981 C CA . ILE A 1 122 ? -46.749 18.681 -13.775 1.00 63.50 122 ILE A CA 1
ATOM 982 C C . ILE A 1 122 ? -47.844 19.747 -13.904 1.00 63.50 122 ILE A C 1
ATOM 984 O O . ILE A 1 122 ? -49.019 19.376 -13.974 1.00 63.50 122 ILE A O 1
ATOM 988 N N . PRO A 1 123 ? -47.533 21.057 -13.886 1.00 63.41 123 PRO A N 1
ATOM 989 C CA . PRO A 1 123 ? -48.543 22.047 -14.218 1.00 63.41 123 PRO A CA 1
ATOM 990 C C . PRO A 1 123 ? -48.940 21.846 -15.691 1.00 63.41 123 PRO A C 1
ATOM 992 O O . PRO A 1 123 ? -48.055 21.691 -16.540 1.00 63.41 123 PRO A O 1
ATOM 995 N N . PRO A 1 124 ? -50.241 21.823 -16.025 1.00 68.38 124 PRO A N 1
ATOM 996 C CA . PRO A 1 124 ? -50.667 21.744 -17.413 1.00 68.38 124 PRO A CA 1
ATOM 997 C C . PRO A 1 124 ? -50.155 22.983 -18.154 1.00 68.38 124 PRO A C 1
ATOM 999 O O . PRO A 1 124 ? -50.397 24.115 -17.733 1.00 68.38 124 PRO A O 1
ATOM 1002 N N . GLN A 1 125 ? -49.429 22.767 -19.250 1.00 55.91 125 GLN A N 1
ATOM 1003 C CA . GLN A 1 125 ? -49.101 23.839 -20.181 1.00 55.91 125 GLN A CA 1
ATOM 1004 C C . 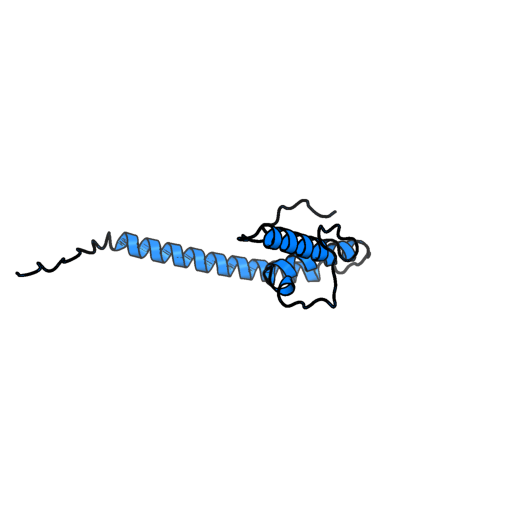GLN A 1 125 ? -50.404 24.302 -20.835 1.00 55.91 125 GLN A C 1
ATOM 1006 O O . GLN A 1 125 ? -51.067 23.526 -21.523 1.00 55.91 125 GLN A O 1
ATOM 1011 N N . ALA A 1 126 ? -50.795 25.545 -20.564 1.00 65.19 126 ALA A N 1
ATOM 1012 C CA . ALA A 1 126 ? -51.855 26.208 -21.300 1.00 65.19 126 ALA A CA 1
ATOM 1013 C C . ALA A 1 126 ? -51.297 26.707 -22.641 1.00 65.19 126 ALA A C 1
ATOM 1015 O O . ALA A 1 126 ? -50.187 27.241 -22.693 1.00 65.19 126 ALA A O 1
ATOM 1016 N N . LEU A 1 127 ? -52.094 26.448 -23.678 1.00 52.19 127 LEU A N 1
ATOM 1017 C CA . LEU A 1 127 ? -52.035 26.960 -25.049 1.00 52.19 127 LEU A CA 1
ATOM 1018 C C . LEU A 1 127 ? -51.726 28.459 -25.153 1.00 52.19 127 LEU A C 1
ATOM 1020 O O . LEU A 1 127 ? -52.221 29.222 -24.293 1.00 52.19 127 LEU A O 1
#

Radius of gyration: 24.17 Å; chains: 1; bounding box: 69×39×48 Å

Sequence (127 aa):
MCKKTRIWLGTFETVEGATRAYDEAVRLMCGTRARTNFPYNPNASQSSSSKLLSATLTAKLHRCYMASLQMTRPSIHRQSLRQQEEEQEAKRNWVFKKVKDHIEQMIEELLHYGSIELCSVIPPQAL

pLDDT: mean 74.68, std 14.85, range [42.06, 92.25]

Secondary structure (DSSP, 8-state):
------------SSHHHHHHHHHHHHHHHHGGG---SS---TTS-TTTGGGSS-HHHHHHHHHHHHHHHHTTS--TTTTHHHHHHHHHHHHHHHHHHHHHHHHHHHHHHHHHT--------------